Protein AF-A0A9D1HRC0-F1 (afdb_monomer_lite)

Radius of gyration: 16.28 Å; chains: 1; bounding box: 40×34×47 Å

Organism: NCBI:txid2840825

Secondary structure (DSSP, 8-state):
--HHHHHHHHHHHHHHHHHHHHHHHHHHHHHHHTTBTTB-HHHHHHHHHHHHHHHHHHHHHHHHHHHHHHHTTS----HHHHHHHHHHHT-SEEEEETTTTEEEEE-SS-EEEEEHHHHHHHHHHHHHHHH--

Structure (mmCIF, N/CA/C/O backbone):
data_AF-A0A9D1HRC0-F1
#
_entry.id   AF-A0A9D1HRC0-F1
#
loop_
_atom_site.group_PDB
_atom_site.id
_atom_site.type_symbol
_atom_site.label_atom_id
_atom_site.label_alt_id
_atom_site.label_comp_id
_atom_site.label_asym_id
_atom_site.label_entity_id
_atom_site.label_seq_id
_atom_site.pdbx_PDB_ins_code
_atom_site.Cartn_x
_atom_site.Cartn_y
_atom_site.Cartn_z
_atom_site.occupancy
_atom_site.B_iso_or_equiv
_atom_site.auth_seq_id
_atom_site.auth_comp_id
_atom_site.auth_asym_id
_atom_site.auth_atom_id
_atom_site.pdbx_PDB_model_num
ATOM 1 N N . MET A 1 1 ? -16.160 19.620 17.589 1.00 62.25 1 MET A N 1
ATOM 2 C CA . MET A 1 1 ? -15.500 18.304 17.396 1.00 62.25 1 MET A CA 1
ATOM 3 C C . MET A 1 1 ? -14.677 17.938 18.621 1.00 62.25 1 MET A C 1
ATOM 5 O O . MET A 1 1 ? -13.912 18.778 19.087 1.00 62.25 1 MET A O 1
ATOM 9 N N . SER A 1 2 ? -14.811 16.709 19.128 1.00 84.50 2 SER A N 1
ATOM 10 C CA . SER A 1 2 ? -13.984 16.200 20.232 1.00 84.50 2 SER A CA 1
ATOM 11 C C . SER A 1 2 ? -12.525 15.999 19.792 1.00 84.50 2 SER A C 1
ATOM 13 O O . SER A 1 2 ? -12.250 15.805 18.607 1.00 84.50 2 SER A O 1
ATOM 15 N N . GLN A 1 3 ? -11.575 16.012 20.735 1.00 84.81 3 GLN A N 1
ATOM 16 C CA . GLN A 1 3 ? -10.161 15.716 20.437 1.00 84.81 3 GLN A CA 1
ATOM 17 C C . GLN A 1 3 ? -9.981 14.321 19.814 1.00 84.81 3 GLN A C 1
ATOM 19 O O . GLN A 1 3 ? -9.143 14.132 18.933 1.00 84.81 3 GLN A O 1
ATOM 24 N N . ARG A 1 4 ? -10.822 13.358 20.216 1.00 86.12 4 ARG A N 1
ATOM 25 C CA . ARG A 1 4 ? -10.861 12.010 19.637 1.00 86.12 4 ARG A CA 1
ATOM 26 C C . ARG A 1 4 ? -11.260 12.040 18.157 1.00 86.12 4 ARG A C 1
ATOM 28 O O . ARG A 1 4 ? -10.571 11.425 17.351 1.00 86.12 4 ARG A O 1
ATOM 35 N N . ALA A 1 5 ? -12.298 12.799 17.798 1.00 85.81 5 ALA A N 1
ATOM 36 C CA . ALA A 1 5 ? -12.738 12.948 16.408 1.00 85.81 5 ALA A CA 1
ATOM 37 C C . ALA A 1 5 ? -11.686 13.657 15.538 1.00 85.81 5 ALA A C 1
ATOM 39 O O . ALA A 1 5 ? -11.374 13.190 14.452 1.00 85.81 5 ALA A O 1
ATOM 40 N N . LYS A 1 6 ? -11.055 14.728 16.043 1.00 88.12 6 LYS A N 1
ATOM 41 C CA . LYS A 1 6 ? -9.964 15.414 15.321 1.00 88.12 6 LYS A CA 1
ATOM 42 C C . LYS A 1 6 ? -8.790 14.479 15.019 1.00 88.12 6 LYS A C 1
ATOM 44 O O . LYS A 1 6 ? -8.220 14.528 13.936 1.00 88.12 6 LYS A O 1
ATOM 49 N N . ARG A 1 7 ? -8.428 13.625 15.982 1.00 88.19 7 ARG A N 1
ATOM 50 C CA . ARG A 1 7 ? -7.357 12.637 15.813 1.00 88.19 7 ARG A CA 1
ATOM 51 C C . ARG A 1 7 ? -7.732 11.547 14.807 1.00 88.19 7 ARG A C 1
ATOM 53 O O . ARG A 1 7 ? -6.869 11.164 14.027 1.00 88.19 7 ARG A O 1
ATOM 60 N N . LYS A 1 8 ? -8.987 11.077 14.823 1.00 91.62 8 LYS A N 1
ATOM 61 C CA . LYS A 1 8 ? -9.518 10.117 13.842 1.00 91.62 8 LYS A CA 1
ATOM 62 C C . LYS A 1 8 ? -9.385 10.671 12.423 1.00 91.62 8 LYS A C 1
ATOM 64 O O . LYS A 1 8 ? -8.716 10.046 11.612 1.00 91.62 8 LYS A O 1
ATOM 69 N N . ASN A 1 9 ? -9.924 11.868 12.181 1.00 91.50 9 ASN A N 1
ATOM 70 C CA . ASN A 1 9 ? -9.902 12.499 10.860 1.00 91.50 9 ASN A CA 1
ATOM 71 C C . ASN A 1 9 ? -8.470 12.707 10.370 1.00 91.50 9 ASN A C 1
ATOM 73 O O . ASN A 1 9 ? -8.137 12.270 9.285 1.00 91.50 9 ASN A O 1
ATOM 77 N N . ARG A 1 10 ? -7.570 13.214 11.225 1.00 92.56 10 ARG A N 1
ATOM 78 C CA . ARG A 1 10 ? -6.158 13.366 10.846 1.00 92.56 10 ARG A CA 1
ATOM 79 C C . ARG A 1 10 ? -5.503 12.046 10.422 1.00 92.56 10 ARG A C 1
ATOM 81 O O . ARG A 1 10 ? -4.650 12.049 9.543 1.00 92.56 10 ARG A O 1
ATOM 88 N N . PHE A 1 11 ? -5.829 10.929 11.074 1.00 93.50 11 PHE A N 1
ATOM 89 C CA . PHE A 1 11 ? -5.299 9.632 10.655 1.00 93.50 11 PHE A CA 1
ATOM 90 C C . PHE A 1 11 ? -5.929 9.135 9.352 1.00 93.50 11 PHE A C 1
ATOM 92 O O . PHE A 1 11 ? -5.201 8.547 8.562 1.00 93.50 11 PHE A O 1
ATOM 99 N N . ALA A 1 12 ? -7.226 9.373 9.135 1.00 94.31 12 ALA A N 1
ATOM 100 C CA . ALA A 1 12 ? -7.901 9.055 7.879 1.00 94.31 12 ALA A CA 1
ATOM 101 C C . ALA A 1 12 ? -7.308 9.870 6.718 1.00 94.31 12 ALA A C 1
ATOM 103 O O . ALA A 1 12 ? -6.810 9.272 5.773 1.00 94.31 12 ALA A O 1
ATOM 104 N N . ASP A 1 13 ? -7.203 11.194 6.867 1.00 95.19 13 ASP A N 1
ATOM 105 C CA . ASP A 1 13 ? -6.599 12.091 5.873 1.00 95.19 13 ASP A CA 1
ATOM 106 C C . ASP A 1 13 ? -5.155 11.673 5.552 1.00 95.19 13 ASP A C 1
ATOM 108 O O . ASP A 1 13 ? -4.735 11.628 4.399 1.00 95.19 13 ASP A O 1
ATOM 112 N N . ASN A 1 14 ? -4.358 11.347 6.575 1.00 95.88 14 ASN A N 1
ATOM 113 C CA . ASN A 1 14 ? -2.983 10.894 6.365 1.00 95.88 14 ASN A CA 1
ATOM 114 C C . ASN A 1 14 ? -2.921 9.540 5.645 1.00 95.88 14 ASN A C 1
ATOM 116 O O . ASN A 1 14 ? -2.004 9.328 4.853 1.00 95.88 14 ASN A O 1
ATOM 120 N N . LEU A 1 15 ? -3.836 8.615 5.953 1.00 96.94 15 LEU A N 1
ATOM 121 C CA . LEU A 1 15 ? -3.907 7.324 5.274 1.00 96.94 15 LEU A CA 1
ATOM 122 C C . LEU A 1 15 ? -4.248 7.531 3.798 1.00 96.94 15 LEU A C 1
ATOM 124 O O . LEU A 1 15 ? -3.534 7.008 2.952 1.00 96.94 15 LEU A O 1
ATOM 128 N N . ASP A 1 16 ? -5.264 8.344 3.514 1.00 97.12 16 ASP A N 1
ATOM 129 C CA . ASP A 1 16 ? -5.739 8.658 2.165 1.00 97.12 16 ASP A CA 1
ATOM 130 C C . ASP A 1 16 ? -4.619 9.242 1.294 1.00 97.12 16 ASP A C 1
ATOM 132 O O . ASP A 1 16 ? -4.236 8.654 0.284 1.00 97.12 16 ASP A O 1
ATOM 136 N N . ASN A 1 17 ? -3.953 10.291 1.790 1.00 96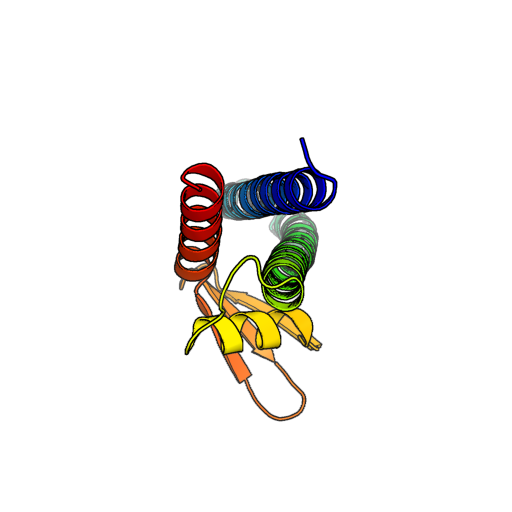.81 17 ASN A N 1
ATOM 137 C CA . ASN A 1 17 ? -2.804 10.904 1.117 1.00 96.81 17 ASN A CA 1
ATOM 138 C C . ASN A 1 17 ? -1.649 9.916 0.880 1.00 96.81 17 ASN A C 1
ATOM 140 O O . ASN A 1 17 ? -0.929 10.011 -0.115 1.00 96.81 17 ASN A O 1
ATOM 144 N N . THR A 1 18 ? -1.421 8.982 1.809 1.00 96.88 18 THR A N 1
ATOM 145 C CA . THR A 1 18 ? -0.339 8.001 1.648 1.00 96.88 18 THR A CA 1
ATOM 146 C C . THR A 1 18 ? -0.710 6.940 0.610 1.00 96.88 18 THR A C 1
ATOM 148 O O . THR A 1 18 ? 0.154 6.550 -0.172 1.00 96.88 18 THR A O 1
ATOM 151 N N . LEU A 1 19 ? -1.973 6.505 0.551 1.00 97.50 19 LEU A N 1
ATOM 152 C CA . LEU A 1 19 ? -2.455 5.563 -0.464 1.00 97.50 19 LEU A CA 1
ATOM 153 C C . LEU A 1 19 ? -2.456 6.189 -1.865 1.00 97.50 19 LEU A C 1
ATOM 155 O O . LEU A 1 19 ? -1.979 5.550 -2.801 1.00 97.50 19 LEU A O 1
ATOM 159 N N . ASP A 1 20 ? -2.869 7.452 -1.994 1.00 97.44 20 ASP A N 1
ATOM 160 C CA . ASP A 1 20 ? -2.741 8.218 -3.243 1.00 97.44 20 ASP A CA 1
ATOM 161 C C . ASP A 1 20 ? -1.285 8.260 -3.721 1.00 97.44 20 ASP A C 1
ATOM 163 O O . ASP A 1 20 ? -0.986 8.052 -4.899 1.00 97.44 20 ASP A O 1
ATOM 167 N N . ASN A 1 21 ? -0.349 8.482 -2.792 1.00 97.25 21 ASN A N 1
ATOM 168 C CA . ASN A 1 21 ? 1.073 8.478 -3.108 1.00 97.25 21 ASN A CA 1
ATOM 169 C C . ASN A 1 21 ? 1.546 7.096 -3.596 1.00 97.25 21 ASN A C 1
ATOM 171 O O . ASN A 1 21 ? 2.289 7.019 -4.573 1.00 97.25 21 ASN A O 1
ATOM 175 N N . VAL A 1 22 ? 1.091 5.999 -2.977 1.00 97.25 22 VAL A N 1
ATOM 176 C CA . VAL A 1 22 ? 1.389 4.635 -3.454 1.00 97.25 22 VAL A CA 1
ATOM 177 C C . VAL A 1 22 ? 0.907 4.452 -4.897 1.00 97.25 22 VAL A C 1
ATOM 179 O O . VAL A 1 22 ? 1.685 4.026 -5.751 1.00 97.25 22 VAL A O 1
ATOM 182 N N . GLU A 1 23 ? -0.342 4.804 -5.198 1.00 96.81 23 GLU A N 1
ATOM 183 C CA . GLU A 1 23 ? -0.917 4.683 -6.546 1.00 96.81 23 GLU A CA 1
ATOM 184 C C . GLU A 1 23 ? -0.163 5.534 -7.581 1.00 96.81 23 GLU A C 1
ATOM 186 O O . GLU A 1 23 ? 0.118 5.076 -8.698 1.00 96.81 23 GLU A O 1
ATOM 191 N N . MET A 1 24 ? 0.235 6.751 -7.202 1.00 97.12 24 MET A N 1
ATOM 192 C CA . MET A 1 24 ? 1.042 7.634 -8.043 1.00 97.12 24 MET A CA 1
ATOM 193 C C . MET A 1 24 ? 2.415 7.021 -8.351 1.00 97.12 24 MET A C 1
ATOM 195 O O . MET A 1 24 ? 2.837 7.014 -9.511 1.00 97.12 24 MET A O 1
ATOM 199 N N . ILE A 1 25 ? 3.099 6.464 -7.345 1.00 96.69 25 ILE A N 1
ATOM 200 C CA . ILE A 1 25 ? 4.401 5.804 -7.512 1.00 96.69 25 ILE A CA 1
ATOM 201 C C . ILE A 1 25 ? 4.268 4.575 -8.422 1.00 96.69 25 ILE A C 1
ATOM 203 O O . ILE A 1 25 ? 5.068 4.403 -9.342 1.00 96.69 25 ILE A O 1
ATOM 207 N N . LEU A 1 26 ? 3.237 3.746 -8.232 1.00 95.88 26 LEU A N 1
ATOM 208 C CA . LEU A 1 26 ? 2.971 2.586 -9.093 1.00 95.88 26 LEU A CA 1
ATOM 209 C C . LEU A 1 26 ? 2.726 3.001 -10.547 1.00 95.88 26 LEU A C 1
ATOM 211 O O . LEU A 1 26 ? 3.270 2.398 -11.476 1.00 95.88 26 LEU A O 1
ATOM 215 N N . THR A 1 27 ? 1.953 4.066 -10.750 1.00 95.38 27 THR A N 1
ATOM 216 C CA . THR A 1 27 ? 1.706 4.640 -12.076 1.00 95.38 27 THR A CA 1
ATOM 217 C C . THR A 1 27 ? 3.005 5.138 -12.708 1.00 95.38 27 THR A C 1
ATOM 219 O O . THR A 1 27 ? 3.276 4.862 -13.879 1.00 95.38 27 THR A O 1
ATOM 222 N N . HIS A 1 28 ? 3.852 5.822 -11.936 1.00 94.19 28 HIS A N 1
ATOM 223 C CA . HIS A 1 28 ? 5.160 6.275 -12.395 1.00 94.19 28 HIS A CA 1
ATOM 224 C C . HIS A 1 28 ? 6.073 5.103 -12.791 1.00 94.19 28 HIS A C 1
ATOM 226 O O . HIS A 1 28 ? 6.645 5.127 -13.881 1.00 94.19 28 HIS A O 1
ATOM 232 N N . ILE A 1 29 ? 6.150 4.049 -11.971 1.00 94.00 29 ILE A N 1
ATOM 233 C CA . ILE A 1 29 ? 6.908 2.823 -12.272 1.00 94.00 29 ILE A CA 1
ATOM 234 C C . ILE A 1 29 ? 6.453 2.229 -13.610 1.00 94.00 29 ILE A C 1
ATOM 236 O O . ILE A 1 29 ? 7.283 1.962 -14.482 1.00 94.00 29 ILE A O 1
ATOM 240 N N . ASN A 1 30 ? 5.141 2.081 -13.813 1.00 92.31 30 ASN A N 1
ATOM 241 C CA . ASN A 1 30 ? 4.583 1.552 -15.060 1.00 92.31 30 ASN A CA 1
ATOM 242 C C . ASN A 1 30 ? 4.933 2.434 -16.272 1.00 92.31 30 ASN A C 1
ATOM 244 O O . ASN A 1 30 ? 5.302 1.921 -17.331 1.00 92.31 30 ASN A O 1
ATOM 248 N N . ASN A 1 31 ? 4.883 3.757 -16.107 1.00 91.44 31 ASN A N 1
ATOM 249 C CA . ASN A 1 31 ? 5.238 4.720 -17.151 1.00 91.44 31 ASN A CA 1
ATOM 250 C C . ASN A 1 31 ? 6.736 4.741 -17.479 1.00 91.44 31 ASN A C 1
ATOM 252 O O . ASN A 1 31 ? 7.114 5.027 -18.613 1.00 91.44 31 ASN A O 1
ATOM 256 N N . MET A 1 32 ? 7.612 4.489 -16.508 1.00 90.00 32 MET A N 1
ATOM 257 C CA . MET A 1 32 ? 9.053 4.402 -16.754 1.00 90.00 32 MET A CA 1
ATOM 258 C C . MET A 1 32 ? 9.422 3.095 -17.446 1.00 90.00 32 MET A C 1
ATOM 260 O O . MET A 1 32 ? 10.250 3.080 -18.355 1.00 90.00 32 MET A O 1
ATOM 264 N N . GLU A 1 33 ? 8.756 2.008 -17.074 1.00 86.50 33 GLU A N 1
ATOM 265 C CA . GLU A 1 33 ? 8.918 0.705 -17.710 1.00 86.50 33 GLU A CA 1
ATOM 266 C C . GLU A 1 33 ? 8.439 0.698 -19.168 1.00 86.50 33 GLU A C 1
ATOM 268 O O . GLU A 1 33 ? 9.096 0.099 -20.018 1.00 86.50 33 GLU A O 1
ATOM 273 N N . SER A 1 34 ? 7.358 1.416 -19.498 1.00 87.56 34 SER A N 1
ATOM 274 C CA . SER A 1 34 ? 6.874 1.532 -20.883 1.00 87.56 34 SER A CA 1
ATOM 275 C C . SER A 1 34 ? 7.816 2.316 -21.807 1.00 87.56 34 SER A C 1
ATOM 277 O O . SER A 1 34 ? 7.727 2.188 -23.026 1.00 87.56 34 SER A O 1
ATOM 279 N N . LYS A 1 35 ? 8.755 3.090 -21.245 1.00 87.94 35 LYS A N 1
ATOM 280 C CA . LYS A 1 35 ? 9.787 3.825 -21.997 1.00 87.94 35 LYS A CA 1
ATOM 281 C C . LYS A 1 35 ? 11.022 2.979 -22.322 1.00 87.94 35 LYS A C 1
ATOM 283 O O . LYS A 1 35 ? 11.917 3.471 -23.019 1.00 87.94 35 LYS A O 1
ATOM 288 N N . ARG A 1 36 ? 11.099 1.730 -21.841 1.00 83.88 36 ARG A N 1
ATOM 289 C CA . ARG A 1 36 ? 12.177 0.806 -22.226 1.00 83.88 36 ARG A CA 1
ATOM 290 C C . ARG A 1 36 ? 12.166 0.589 -23.737 1.00 83.88 36 ARG A C 1
ATOM 292 O O . ARG A 1 36 ? 11.123 0.327 -24.324 1.00 83.88 36 ARG A O 1
ATOM 299 N N . GLY A 1 37 ? 13.335 0.708 -24.360 1.00 80.62 37 GLY A N 1
ATOM 300 C CA . GLY A 1 37 ? 13.498 0.658 -25.818 1.00 80.62 37 GLY A CA 1
ATOM 301 C C . GLY A 1 37 ? 13.538 2.032 -26.494 1.00 80.62 37 GLY A C 1
ATOM 302 O O . GLY A 1 37 ? 14.103 2.142 -27.578 1.00 80.62 37 GLY A O 1
ATOM 303 N N . THR A 1 38 ? 13.033 3.083 -25.839 1.00 85.12 38 THR A N 1
ATOM 304 C CA . THR A 1 38 ? 13.157 4.479 -26.307 1.00 85.12 38 THR A CA 1
ATOM 305 C C . THR A 1 38 ? 14.290 5.216 -25.595 1.00 85.12 38 THR A C 1
ATOM 307 O O . THR A 1 38 ? 14.968 6.050 -26.190 1.00 85.12 38 THR A O 1
ATOM 310 N N . ILE A 1 39 ? 14.501 4.913 -24.313 1.00 84.88 39 ILE A N 1
ATOM 311 C CA . ILE A 1 39 ? 15.550 5.498 -23.469 1.00 84.88 39 ILE A CA 1
ATOM 312 C C . ILE A 1 39 ? 16.530 4.390 -23.072 1.00 84.88 39 ILE A C 1
ATOM 314 O O . ILE A 1 39 ? 16.130 3.238 -22.897 1.00 84.88 39 ILE A O 1
ATOM 318 N N . GLU A 1 40 ? 17.812 4.729 -22.912 1.00 86.81 40 GLU A N 1
ATOM 319 C CA . GLU A 1 40 ? 18.811 3.781 -22.414 1.00 86.81 40 GLU A CA 1
ATOM 320 C C . GLU A 1 40 ? 18.434 3.236 -21.028 1.00 86.81 40 GLU A C 1
ATOM 322 O O . GLU A 1 40 ? 18.130 3.987 -20.093 1.00 86.81 40 GLU A O 1
ATOM 327 N N . ASP A 1 41 ? 18.562 1.918 -20.868 1.00 87.62 41 ASP A N 1
ATOM 328 C CA . ASP A 1 41 ? 18.157 1.202 -19.656 1.00 87.62 41 ASP A CA 1
ATOM 329 C C . ASP A 1 41 ? 18.838 1.709 -18.380 1.00 87.62 41 ASP A C 1
ATOM 331 O O . ASP A 1 41 ? 18.258 1.608 -17.302 1.00 87.62 41 ASP A O 1
ATOM 335 N N . ARG A 1 42 ? 20.049 2.280 -18.462 1.00 88.44 42 ARG A N 1
ATOM 336 C CA . ARG A 1 42 ? 20.751 2.802 -17.276 1.00 88.44 42 ARG A CA 1
ATOM 337 C C . ARG A 1 42 ? 19.983 3.929 -16.581 1.00 88.44 42 ARG A C 1
ATOM 339 O O . ARG A 1 42 ? 19.956 3.956 -15.355 1.00 88.44 42 ARG A O 1
ATOM 346 N N . TYR A 1 43 ? 19.343 4.819 -17.342 1.00 87.94 43 TYR A N 1
ATOM 347 C CA . TYR A 1 43 ? 18.579 5.936 -16.782 1.00 87.94 43 TYR A CA 1
ATOM 348 C C . TYR A 1 43 ? 17.254 5.446 -16.204 1.00 87.94 43 TYR A C 1
ATOM 350 O O . TYR A 1 43 ? 16.884 5.832 -15.101 1.00 87.94 43 TYR A O 1
ATOM 358 N N . ILE A 1 44 ? 16.594 4.520 -16.905 1.00 88.81 44 ILE A N 1
ATOM 359 C CA . ILE A 1 44 ? 15.363 3.882 -16.431 1.00 88.81 44 ILE A CA 1
ATOM 360 C C . ILE A 1 44 ? 15.627 3.122 -15.128 1.00 88.81 44 ILE A C 1
ATOM 362 O O . ILE A 1 44 ? 14.893 3.284 -14.162 1.00 88.81 44 ILE A O 1
ATOM 366 N N . ASN A 1 45 ? 16.691 2.319 -15.070 1.00 89.50 45 ASN A N 1
ATOM 367 C CA . ASN A 1 45 ? 17.024 1.528 -13.887 1.00 89.50 45 ASN A CA 1
ATOM 368 C C . ASN A 1 45 ? 17.395 2.408 -12.685 1.00 89.50 45 ASN A C 1
ATOM 370 O O . ASN A 1 45 ? 17.046 2.061 -11.558 1.00 89.50 45 ASN A O 1
ATOM 374 N N . ALA A 1 46 ? 18.099 3.523 -12.908 1.00 90.06 46 ALA A N 1
ATOM 375 C CA . ALA A 1 46 ? 18.417 4.474 -11.847 1.00 90.06 46 ALA A CA 1
ATOM 376 C C . ALA A 1 46 ? 17.146 5.120 -11.272 1.00 90.06 46 ALA A C 1
ATOM 378 O O . ALA A 1 46 ? 16.991 5.161 -10.054 1.00 90.06 46 ALA A O 1
ATOM 379 N N . GLU A 1 47 ? 16.223 5.543 -12.138 1.00 89.62 47 GLU A N 1
ATOM 380 C CA . GLU A 1 47 ? 14.954 6.148 -11.724 1.00 89.62 47 GLU A CA 1
ATOM 381 C C . GLU A 1 47 ? 14.053 5.139 -11.001 1.00 89.62 47 GLU A C 1
ATOM 383 O O . GLU A 1 47 ? 13.608 5.386 -9.883 1.00 89.62 47 GLU A O 1
ATOM 388 N N . LEU A 1 48 ? 13.869 3.948 -11.582 1.00 92.25 48 LEU A N 1
ATOM 389 C CA . LEU A 1 48 ? 13.065 2.881 -10.985 1.00 92.25 48 LEU A CA 1
ATOM 390 C C . LEU A 1 48 ? 13.581 2.470 -9.609 1.00 92.25 48 LEU A C 1
ATOM 392 O O . LEU A 1 48 ? 12.786 2.148 -8.732 1.00 92.25 48 LEU A O 1
ATOM 396 N N . LYS A 1 49 ? 14.902 2.491 -9.397 1.00 91.88 49 LYS A N 1
ATOM 397 C CA . LYS A 1 49 ? 15.482 2.204 -8.084 1.00 91.88 49 LYS A CA 1
ATOM 398 C C . LYS A 1 49 ? 14.981 3.190 -7.028 1.00 91.88 49 LYS A C 1
ATOM 400 O O . LYS A 1 49 ? 14.642 2.750 -5.934 1.00 91.88 49 LYS A O 1
ATOM 405 N N . ASN A 1 50 ? 14.917 4.481 -7.353 1.00 93.06 50 ASN A N 1
ATOM 406 C CA . ASN A 1 50 ? 14.370 5.489 -6.445 1.00 93.06 50 ASN A CA 1
ATOM 407 C C . ASN A 1 50 ? 12.873 5.250 -6.224 1.00 93.06 50 ASN A C 1
ATOM 409 O O . ASN A 1 50 ? 12.445 5.146 -5.081 1.00 93.06 50 ASN A O 1
ATOM 413 N N . SER A 1 51 ? 12.107 5.011 -7.294 1.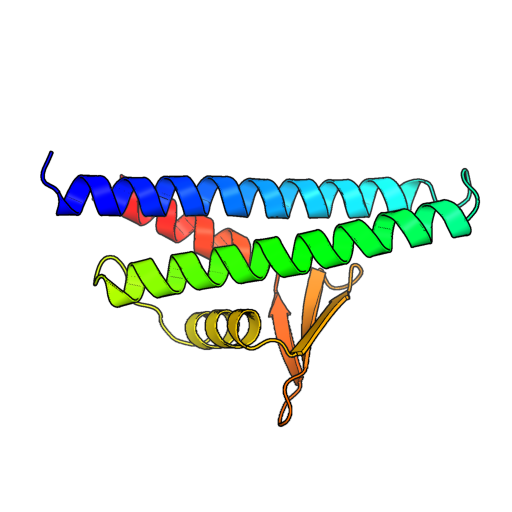00 95.00 51 SER A N 1
ATOM 414 C CA . SER A 1 51 ? 10.667 4.747 -7.178 1.00 95.00 51 SER A CA 1
ATOM 415 C C . SER A 1 51 ? 10.340 3.501 -6.347 1.00 95.00 51 SER A C 1
ATOM 417 O O . SER A 1 51 ? 9.334 3.482 -5.646 1.00 95.00 51 SER A O 1
ATOM 419 N N . TYR A 1 52 ? 11.166 2.451 -6.393 1.00 94.50 52 TYR A N 1
ATOM 420 C CA . TYR A 1 52 ? 10.974 1.268 -5.547 1.00 94.50 52 TYR A CA 1
ATOM 421 C C . TYR A 1 52 ? 11.245 1.552 -4.067 1.00 94.50 52 TYR A C 1
ATOM 423 O O . TYR A 1 52 ? 10.539 1.010 -3.219 1.00 94.50 52 TYR A O 1
ATOM 431 N N . ILE A 1 53 ? 12.219 2.413 -3.757 1.00 94.31 53 ILE A N 1
ATOM 432 C CA . ILE A 1 53 ? 12.468 2.875 -2.384 1.00 94.31 53 ILE A CA 1
ATOM 433 C C . ILE A 1 53 ? 11.295 3.739 -1.907 1.00 94.31 53 ILE A C 1
ATOM 435 O O . ILE A 1 53 ? 10.798 3.545 -0.799 1.00 94.31 53 ILE A O 1
ATOM 439 N N . ASP A 1 54 ? 10.803 4.645 -2.752 1.00 96.06 54 ASP A N 1
ATOM 440 C CA . ASP A 1 54 ? 9.639 5.476 -2.431 1.00 96.06 54 ASP A CA 1
ATOM 441 C C . ASP A 1 54 ? 8.393 4.613 -2.184 1.00 96.06 54 ASP A C 1
ATOM 443 O O . ASP A 1 54 ? 7.640 4.860 -1.239 1.00 96.06 54 ASP A O 1
ATOM 447 N N . LEU A 1 55 ? 8.204 3.556 -2.984 1.00 96.62 55 LEU A N 1
ATOM 448 C CA . LEU A 1 55 ? 7.119 2.592 -2.807 1.00 96.62 55 LEU A CA 1
ATOM 449 C C . LEU A 1 55 ? 7.228 1.853 -1.467 1.00 96.62 55 LEU A C 1
ATOM 451 O O . LEU A 1 55 ? 6.228 1.725 -0.760 1.00 96.62 55 LEU A O 1
ATOM 455 N N . GLU A 1 56 ? 8.427 1.385 -1.105 1.00 95.62 56 GLU A N 1
ATOM 456 C CA . GLU A 1 56 ? 8.694 0.738 0.185 1.00 95.62 56 GLU A CA 1
ATOM 457 C C . GLU A 1 56 ? 8.313 1.661 1.350 1.00 95.62 56 GLU A C 1
ATOM 459 O O . GLU A 1 56 ? 7.564 1.261 2.247 1.00 95.62 56 GLU A O 1
ATOM 464 N N . ILE A 1 57 ? 8.751 2.921 1.297 1.00 95.75 57 ILE A N 1
ATOM 465 C CA . ILE A 1 57 ? 8.467 3.922 2.331 1.00 95.75 57 ILE A CA 1
ATOM 466 C C . ILE A 1 57 ? 6.963 4.212 2.422 1.00 95.75 57 ILE A C 1
ATOM 468 O O . ILE A 1 57 ? 6.408 4.218 3.523 1.00 95.75 57 ILE A O 1
ATOM 472 N N . ALA A 1 58 ? 6.285 4.437 1.294 1.00 97.25 58 ALA A N 1
ATOM 473 C CA . ALA A 1 58 ? 4.863 4.779 1.270 1.00 97.25 58 ALA A CA 1
ATOM 474 C C . ALA A 1 58 ? 3.976 3.623 1.771 1.00 97.25 58 ALA A C 1
ATOM 476 O O . ALA A 1 58 ? 3.053 3.834 2.567 1.00 97.25 58 ALA A O 1
ATOM 477 N N . MET A 1 59 ? 4.292 2.384 1.384 1.00 97.00 59 MET A N 1
ATOM 478 C CA . MET A 1 59 ? 3.596 1.188 1.870 1.00 97.00 59 MET A CA 1
ATOM 479 C C . MET A 1 59 ? 3.820 0.978 3.373 1.00 97.00 59 MET A C 1
ATOM 481 O O . MET A 1 59 ? 2.862 0.745 4.117 1.00 97.00 59 MET A O 1
ATOM 485 N N . ALA A 1 60 ? 5.062 1.115 3.850 1.00 96.31 60 ALA A N 1
ATOM 486 C CA . ALA A 1 60 ? 5.379 1.014 5.273 1.00 96.31 60 ALA A CA 1
ATOM 487 C C . ALA A 1 60 ? 4.671 2.105 6.095 1.00 96.31 60 ALA A C 1
ATOM 489 O O . ALA A 1 60 ? 4.109 1.815 7.153 1.00 96.31 60 ALA A O 1
ATOM 490 N N . LEU A 1 61 ? 4.631 3.345 5.600 1.00 97.19 61 LEU A N 1
ATOM 491 C CA . LEU A 1 61 ? 3.938 4.448 6.265 1.00 97.19 61 LEU A CA 1
ATOM 492 C C . LEU A 1 61 ? 2.426 4.196 6.357 1.00 97.19 61 LEU A C 1
ATOM 494 O O . LEU A 1 61 ? 1.847 4.351 7.435 1.00 97.19 61 LEU A O 1
ATOM 498 N N . SER A 1 62 ? 1.806 3.729 5.271 1.00 97.62 62 SER A N 1
ATOM 499 C CA . SER A 1 62 ? 0.389 3.338 5.251 1.00 97.62 62 SER A CA 1
ATOM 500 C C . SER A 1 62 ? 0.096 2.251 6.291 1.00 97.62 62 SER A C 1
ATOM 502 O O . SER A 1 62 ? -0.851 2.361 7.075 1.00 97.62 62 SER A O 1
ATOM 504 N N . ALA A 1 63 ? 0.961 1.234 6.377 1.00 97.06 63 ALA A N 1
ATOM 505 C CA . ALA A 1 63 ? 0.851 0.161 7.362 1.00 97.06 63 ALA A CA 1
ATOM 506 C C . ALA A 1 63 ? 0.969 0.684 8.807 1.00 97.06 63 ALA A C 1
ATOM 508 O O . ALA A 1 63 ? 0.179 0.300 9.677 1.00 97.06 63 ALA A O 1
ATOM 509 N N . VAL A 1 64 ? 1.898 1.611 9.076 1.00 97.12 64 VAL A N 1
ATOM 510 C CA . VAL A 1 64 ? 2.026 2.268 10.389 1.00 97.12 64 VAL A CA 1
ATOM 511 C C . VAL A 1 64 ? 0.761 3.051 10.746 1.00 97.12 64 VAL A C 1
ATOM 513 O O . VAL A 1 64 ? 0.304 2.973 11.890 1.00 97.12 64 VAL A O 1
ATOM 516 N N . ILE A 1 65 ? 0.166 3.782 9.800 1.00 97.19 65 ILE A N 1
ATOM 517 C CA . ILE A 1 65 ? -1.065 4.546 10.045 1.00 97.19 65 ILE A CA 1
ATOM 518 C C . ILE A 1 65 ? -2.224 3.602 10.389 1.00 97.19 65 ILE A C 1
ATOM 520 O O . ILE A 1 65 ? -2.884 3.802 11.412 1.00 97.19 65 ILE A O 1
ATOM 524 N N . LEU A 1 66 ? -2.415 2.524 9.621 1.00 96.81 66 LEU A N 1
ATOM 525 C CA . LEU A 1 66 ? -3.413 1.485 9.913 1.00 96.81 66 LEU A CA 1
ATOM 526 C C . LEU A 1 66 ? -3.196 0.858 11.298 1.00 96.81 66 LEU A C 1
ATOM 528 O O . LEU A 1 66 ? -4.140 0.686 12.076 1.00 96.81 66 LEU A O 1
ATOM 532 N N . ARG A 1 67 ? -1.940 0.583 11.668 1.00 96.62 67 ARG A N 1
ATOM 533 C CA . ARG A 1 67 ? -1.601 0.091 13.007 1.00 96.62 67 ARG A CA 1
ATOM 534 C C . ARG A 1 67 ? -1.975 1.098 14.097 1.00 96.62 67 ARG A C 1
ATOM 536 O O . ARG A 1 67 ? -2.552 0.702 15.108 1.00 96.62 67 ARG A O 1
ATOM 543 N N . LYS A 1 68 ? -1.710 2.392 13.892 1.00 95.38 68 LYS A N 1
ATOM 544 C CA . LYS A 1 68 ? -2.042 3.463 14.850 1.00 95.38 68 LYS A CA 1
ATOM 545 C C . LYS A 1 68 ? -3.543 3.699 14.992 1.00 95.38 68 LYS A C 1
ATOM 547 O O . LYS A 1 68 ? -4.003 3.960 16.109 1.00 95.38 68 LYS A O 1
ATOM 552 N N . LEU A 1 69 ? -4.300 3.582 13.901 1.00 94.94 69 LEU A N 1
ATOM 553 C CA . LEU A 1 69 ? -5.764 3.589 13.923 1.00 94.94 69 LEU A CA 1
ATOM 554 C C . LEU A 1 69 ? -6.292 2.446 14.799 1.00 94.94 69 LEU A C 1
ATOM 556 O O . LEU A 1 69 ? -7.166 2.666 15.641 1.00 94.94 69 LEU A O 1
ATOM 560 N N . SER A 1 70 ? -5.702 1.255 14.674 1.00 94.75 70 SER A N 1
ATOM 561 C CA . SER A 1 70 ? -6.090 0.099 15.482 1.00 94.75 70 SER A CA 1
ATOM 562 C C . SER A 1 70 ? -5.700 0.229 16.955 1.00 94.75 70 SER A C 1
ATOM 564 O O . SER A 1 70 ? -6.536 0.023 17.831 1.00 94.75 70 SER A O 1
ATOM 566 N N . GLU A 1 71 ? -4.472 0.667 17.250 1.00 94.06 71 GLU A N 1
ATOM 567 C CA . GLU A 1 71 ? -4.002 0.935 18.621 1.00 94.06 71 GLU A CA 1
ATOM 568 C C . GLU A 1 71 ? -4.850 1.996 19.337 1.00 94.06 71 GLU A C 1
ATOM 570 O O . GLU A 1 71 ? -5.016 1.954 20.554 1.00 94.06 71 GLU A O 1
ATOM 575 N N . SER A 1 72 ? -5.416 2.942 18.584 1.00 93.06 72 SER A N 1
ATOM 576 C CA . SER A 1 72 ? -6.303 3.986 19.110 1.00 93.06 72 SER A CA 1
ATOM 577 C C . SER A 1 72 ? -7.772 3.536 19.230 1.00 93.06 72 SER A C 1
ATOM 579 O O . SER A 1 72 ? -8.632 4.344 19.600 1.00 93.06 72 SER A O 1
ATOM 581 N N . GLN A 1 73 ? -8.062 2.261 18.938 1.00 92.44 73 GLN A N 1
ATOM 582 C CA . GLN A 1 73 ? -9.402 1.665 18.932 1.00 92.44 73 GLN A CA 1
ATOM 583 C C . GLN A 1 73 ? -10.370 2.380 17.974 1.00 92.44 73 GLN A C 1
ATOM 585 O O . GLN A 1 73 ? -11.543 2.568 18.295 1.00 92.44 73 GLN A O 1
ATOM 590 N N . PHE A 1 74 ? -9.868 2.851 16.829 1.00 92.50 74 PHE A N 1
ATOM 591 C CA . PHE A 1 74 ? -10.713 3.365 15.747 1.00 92.50 74 PHE A CA 1
ATOM 592 C C . PHE A 1 74 ? -11.116 2.265 14.767 1.00 92.50 74 PHE A C 1
ATOM 594 O O . PHE A 1 74 ? -12.202 2.337 14.209 1.00 92.50 74 PHE A O 1
ATOM 601 N N . ILE A 1 75 ? -10.260 1.253 14.591 1.00 93.44 75 ILE A N 1
ATOM 602 C CA . ILE A 1 75 ? -10.494 0.099 13.715 1.00 93.44 75 ILE A CA 1
ATOM 603 C C . ILE A 1 75 ? -10.014 -1.193 14.385 1.00 93.44 75 ILE A C 1
ATOM 605 O O . ILE A 1 75 ? -9.175 -1.167 15.291 1.00 93.44 75 ILE A O 1
ATOM 609 N N . GLU A 1 76 ? -10.474 -2.337 13.890 1.00 91.75 76 GLU A N 1
ATOM 610 C CA . GLU A 1 76 ? -10.004 -3.657 14.316 1.00 91.75 76 GLU A CA 1
ATOM 611 C C . GLU A 1 76 ? -9.304 -4.373 13.149 1.00 91.75 76 GLU A C 1
ATOM 613 O O . GLU A 1 76 ? -9.935 -4.702 12.148 1.00 91.7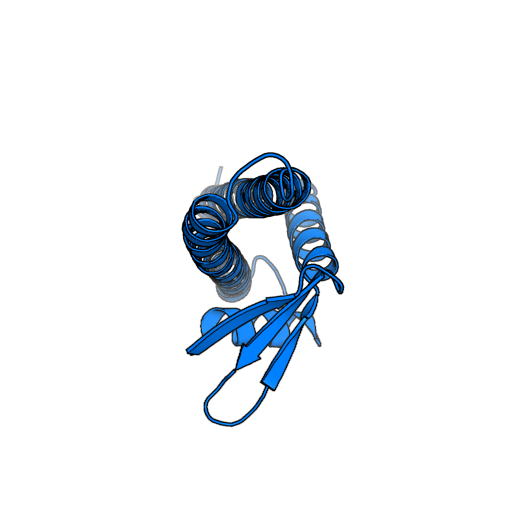5 76 GLU A O 1
ATOM 618 N N . LEU A 1 77 ? -7.997 -4.637 13.270 1.00 90.56 77 LEU A N 1
ATOM 619 C CA . LEU A 1 77 ? -7.237 -5.369 12.247 1.00 90.56 77 LEU A CA 1
ATOM 620 C C . LEU A 1 77 ? -7.422 -6.881 12.416 1.00 90.56 77 LEU A C 1
ATOM 622 O 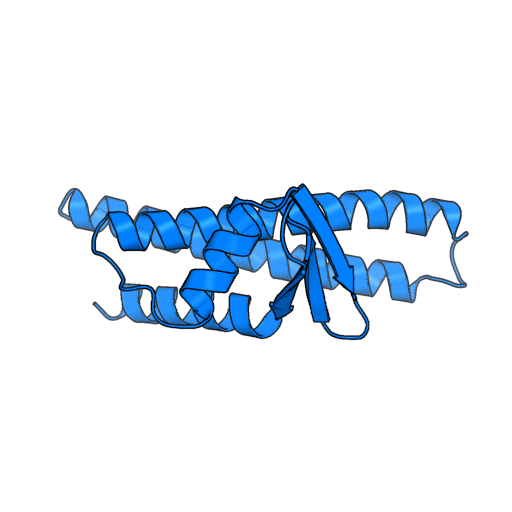O . LEU A 1 77 ? -7.049 -7.443 13.450 1.00 90.56 77 LEU A O 1
ATOM 626 N N . LYS A 1 78 ? -7.936 -7.556 11.382 1.00 86.56 78 LYS A N 1
ATOM 627 C CA . LYS A 1 78 ? -8.236 -8.999 11.403 1.00 86.56 78 LYS A CA 1
ATOM 628 C C . LYS A 1 78 ? -7.443 -9.780 10.358 1.00 86.56 78 LYS A C 1
ATOM 630 O O . LYS A 1 78 ? -7.095 -9.258 9.302 1.00 86.56 78 LYS A O 1
ATOM 635 N N . GLY A 1 79 ? -7.217 -11.060 10.661 1.00 87.62 79 GLY A N 1
ATOM 636 C CA . GLY A 1 79 ? -6.736 -12.067 9.712 1.00 87.62 79 GLY A CA 1
ATOM 637 C C . GLY A 1 79 ? -5.456 -11.675 8.973 1.00 87.62 79 GLY A C 1
ATOM 638 O O . GLY A 1 79 ? -4.514 -11.157 9.574 1.00 87.62 79 GLY A O 1
ATOM 639 N N . ASN A 1 80 ? -5.451 -11.926 7.663 1.00 88.19 80 ASN A N 1
ATOM 640 C CA . ASN A 1 80 ? -4.288 -11.749 6.791 1.00 88.19 80 ASN A CA 1
ATOM 641 C C . ASN A 1 80 ? -3.791 -10.300 6.752 1.00 88.19 80 ASN A C 1
ATOM 643 O O . ASN A 1 80 ? -2.591 -10.078 6.818 1.00 88.19 80 ASN A O 1
ATOM 647 N N . MET A 1 81 ? -4.690 -9.315 6.786 1.00 91.38 81 MET A N 1
ATOM 648 C CA . MET A 1 81 ? -4.297 -7.905 6.714 1.00 91.38 81 MET A CA 1
ATOM 649 C C . MET A 1 81 ? -3.472 -7.457 7.927 1.00 91.38 81 MET A C 1
ATOM 651 O O . MET A 1 81 ? -2.563 -6.638 7.816 1.00 91.38 81 MET A O 1
ATOM 655 N N . ARG A 1 82 ? -3.744 -8.023 9.112 1.00 92.62 82 ARG A N 1
ATOM 656 C CA . ARG A 1 82 ? -2.905 -7.779 10.293 1.00 92.62 82 ARG A CA 1
ATOM 657 C C . ARG A 1 82 ? -1.485 -8.305 10.080 1.00 92.62 82 ARG A C 1
ATOM 659 O O . ARG A 1 82 ? -0.548 -7.679 10.574 1.00 92.62 82 ARG A O 1
ATOM 666 N N . ASN A 1 83 ? -1.342 -9.442 9.401 1.00 91.88 83 ASN A N 1
ATOM 667 C CA . ASN A 1 83 ? -0.037 -9.995 9.064 1.00 91.88 83 ASN A CA 1
ATOM 668 C C . ASN A 1 83 ? 0.655 -9.076 8.063 1.00 91.88 83 ASN A C 1
ATOM 670 O O . ASN A 1 83 ? 1.690 -8.543 8.433 1.00 91.88 83 ASN A O 1
ATOM 674 N N . ASP A 1 84 ? 0.019 -8.758 6.931 1.00 93.50 84 ASP A N 1
ATOM 675 C CA . ASP A 1 84 ? 0.573 -7.883 5.885 1.00 93.50 84 ASP A CA 1
ATOM 676 C C . ASP A 1 84 ? 1.059 -6.531 6.440 1.00 93.50 84 ASP A C 1
ATOM 678 O O . ASP A 1 84 ? 2.154 -6.068 6.124 1.00 93.50 84 ASP A O 1
ATOM 682 N N . ILE A 1 85 ? 0.293 -5.914 7.347 1.00 93.75 85 ILE A N 1
ATOM 683 C CA . ILE A 1 85 ? 0.703 -4.683 8.041 1.00 93.75 85 ILE A CA 1
ATOM 684 C C . ILE A 1 85 ? 1.981 -4.900 8.861 1.00 93.75 85 ILE A C 1
ATOM 686 O O . ILE A 1 85 ? 2.909 -4.096 8.783 1.00 93.75 85 ILE A O 1
ATOM 690 N N . ASN A 1 86 ? 2.053 -5.968 9.662 1.00 92.19 86 ASN A N 1
ATOM 691 C CA . ASN A 1 86 ? 3.253 -6.253 10.455 1.00 92.19 86 ASN A CA 1
ATOM 692 C C . ASN A 1 86 ? 4.450 -6.586 9.549 1.00 92.19 86 ASN A C 1
ATOM 694 O O . ASN A 1 86 ? 5.568 -6.172 9.852 1.00 92.19 86 ASN A O 1
ATOM 698 N N . THR A 1 87 ? 4.213 -7.301 8.448 1.00 92.44 87 THR A N 1
ATOM 699 C CA . THR A 1 87 ? 5.201 -7.630 7.422 1.00 92.44 87 THR A CA 1
ATOM 700 C C . THR A 1 87 ? 5.845 -6.366 6.868 1.00 92.44 87 THR A C 1
ATOM 702 O O . THR A 1 87 ? 7.066 -6.241 6.886 1.00 92.44 87 THR A O 1
ATOM 705 N N . LEU A 1 88 ? 5.032 -5.398 6.434 1.00 93.50 88 LEU A N 1
ATOM 706 C CA . LEU A 1 88 ? 5.510 -4.138 5.863 1.00 93.50 88 LEU A CA 1
ATOM 707 C C . LEU A 1 88 ? 6.284 -3.292 6.887 1.00 93.50 88 LEU A C 1
ATOM 709 O O . LEU A 1 88 ? 7.352 -2.772 6.564 1.00 93.50 88 LEU A O 1
ATOM 713 N N . ILE A 1 89 ? 5.798 -3.201 8.132 1.00 92.31 89 ILE A N 1
ATOM 714 C CA . ILE A 1 89 ? 6.443 -2.423 9.210 1.00 92.31 89 ILE A CA 1
ATOM 715 C C . ILE A 1 89 ? 7.811 -3.002 9.602 1.00 92.31 89 ILE A C 1
ATOM 717 O O . ILE A 1 89 ? 8.715 -2.258 9.980 1.00 92.31 89 ILE A O 1
ATOM 721 N N . HIS A 1 90 ? 7.965 -4.326 9.553 1.00 87.56 90 HIS A N 1
ATOM 722 C CA . HIS A 1 90 ? 9.182 -5.029 9.973 1.00 87.56 90 HIS A CA 1
ATOM 723 C C . HIS A 1 90 ? 9.993 -5.578 8.795 1.00 87.56 90 HIS A C 1
ATOM 725 O O . HIS A 1 90 ? 10.761 -6.534 8.951 1.00 87.56 90 HIS A O 1
ATOM 731 N N . SER A 1 91 ? 9.814 -4.982 7.619 1.00 86.25 91 SER A N 1
ATOM 732 C CA . SER A 1 91 ? 10.551 -5.344 6.418 1.00 86.25 91 SER A CA 1
ATOM 733 C C . SER A 1 91 ? 12.046 -5.047 6.593 1.00 86.25 91 SER A C 1
ATOM 735 O O . SER A 1 91 ? 12.441 -3.965 7.017 1.00 86.25 91 SER A O 1
ATOM 737 N N . ASN A 1 92 ? 12.901 -6.036 6.300 1.00 86.06 92 ASN A N 1
ATOM 738 C CA . ASN A 1 92 ? 14.348 -5.804 6.161 1.00 86.06 92 ASN A CA 1
ATOM 739 C C . ASN A 1 92 ? 14.748 -5.606 4.698 1.00 86.06 92 ASN A C 1
ATOM 741 O O . ASN A 1 92 ? 15.776 -5.001 4.405 1.00 86.06 92 ASN A O 1
ATOM 745 N N . ARG A 1 93 ? 13.983 -6.216 3.791 1.00 90.38 93 ARG A N 1
ATOM 746 C CA . ARG A 1 93 ? 14.136 -6.095 2.348 1.00 90.38 93 ARG A CA 1
ATOM 747 C C . ARG A 1 93 ? 12.755 -6.165 1.724 1.00 90.38 93 ARG A C 1
ATOM 749 O O . ARG A 1 93 ? 11.980 -7.066 2.056 1.00 90.38 93 ARG A O 1
ATOM 756 N N . PHE A 1 94 ? 12.511 -5.246 0.809 1.00 93.56 94 PHE A N 1
ATOM 757 C CA . PHE A 1 94 ? 11.276 -5.090 0.068 1.00 93.56 94 PHE A CA 1
ATOM 758 C C . PHE A 1 94 ? 11.571 -5.236 -1.423 1.00 93.56 94 PHE A C 1
ATOM 760 O O . PHE A 1 94 ? 12.449 -4.562 -1.962 1.00 93.56 94 PHE A O 1
ATOM 767 N N . GLU A 1 95 ? 10.853 -6.125 -2.102 1.00 93.62 95 GLU A N 1
ATOM 768 C CA . GLU A 1 95 ? 10.979 -6.300 -3.547 1.00 93.62 95 GLU A CA 1
ATOM 769 C C . GLU A 1 95 ? 9.617 -6.284 -4.215 1.00 93.62 95 GLU A C 1
ATOM 771 O O . GLU A 1 95 ? 8.816 -7.207 -4.061 1.00 93.62 95 GLU A O 1
ATOM 776 N N . TYR A 1 96 ? 9.365 -5.243 -5.002 1.00 94.00 96 TYR A N 1
ATOM 777 C CA . TYR A 1 96 ? 8.156 -5.160 -5.802 1.00 94.00 96 TYR A CA 1
ATOM 778 C C . TYR A 1 96 ? 8.309 -5.939 -7.111 1.00 94.00 96 TYR A C 1
ATOM 780 O O . TYR A 1 96 ? 9.163 -5.647 -7.950 1.00 94.00 96 TYR A O 1
ATOM 788 N N . ASN A 1 97 ? 7.437 -6.925 -7.309 1.00 91.81 97 ASN A N 1
ATOM 789 C CA . ASN A 1 97 ? 7.309 -7.651 -8.559 1.00 91.81 97 ASN A CA 1
ATOM 790 C C . ASN A 1 97 ? 6.157 -7.073 -9.381 1.00 91.81 97 ASN A C 1
ATOM 792 O O . ASN A 1 97 ? 4.989 -7.425 -9.192 1.00 91.81 97 ASN A O 1
ATOM 796 N N . LYS A 1 98 ? 6.516 -6.248 -10.368 1.00 82.94 98 LYS A N 1
ATOM 797 C CA . LYS A 1 98 ? 5.563 -5.616 -11.289 1.00 82.94 98 LYS A CA 1
ATOM 798 C C . LYS A 1 98 ? 4.674 -6.597 -12.056 1.00 82.94 98 LYS A C 1
ATOM 800 O O . LYS A 1 98 ? 3.558 -6.248 -12.404 1.00 82.94 98 LYS A O 1
ATOM 805 N N . ARG A 1 99 ? 5.155 -7.814 -12.355 1.00 85.19 99 ARG A N 1
ATOM 806 C CA . ARG A 1 99 ? 4.382 -8.783 -13.155 1.00 85.19 99 ARG A CA 1
ATOM 807 C C . ARG A 1 99 ? 3.220 -9.358 -12.361 1.00 85.19 99 ARG A C 1
ATOM 809 O O . ARG A 1 99 ? 2.197 -9.680 -12.947 1.00 85.19 99 ARG A O 1
ATOM 816 N N . SER A 1 100 ? 3.407 -9.527 -11.056 1.00 89.62 100 SER A N 1
ATOM 817 C CA . SER A 1 100 ? 2.379 -10.064 -10.170 1.00 89.62 100 SER A CA 1
ATOM 818 C C . SER A 1 100 ? 1.636 -8.992 -9.377 1.00 89.62 100 SER A C 1
ATOM 820 O O . SER A 1 100 ? 0.650 -9.342 -8.747 1.00 89.62 100 SER A O 1
ATOM 822 N N . GLY A 1 101 ? 2.117 -7.742 -9.344 1.00 89.88 101 GLY A N 1
ATOM 823 C CA . GLY A 1 101 ? 1.575 -6.697 -8.465 1.00 89.88 101 GLY A CA 1
ATOM 824 C C . GLY A 1 101 ? 1.811 -6.987 -6.977 1.00 89.88 101 GLY A C 1
ATOM 825 O O . GLY A 1 101 ? 1.060 -6.530 -6.122 1.00 89.88 101 GLY A O 1
ATOM 826 N N . LYS A 1 102 ? 2.838 -7.788 -6.659 1.00 94.62 102 LYS A N 1
ATOM 827 C CA . LYS A 1 102 ? 3.097 -8.280 -5.296 1.00 94.62 102 LYS A CA 1
ATOM 828 C C . LYS A 1 102 ? 4.427 -7.7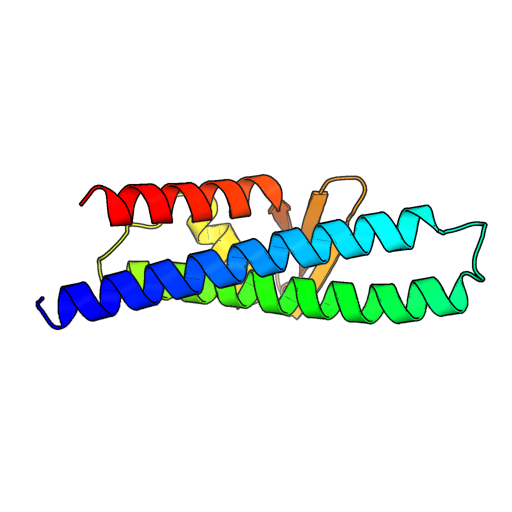83 -4.780 1.00 94.62 102 LYS A C 1
ATOM 830 O O . LYS A 1 102 ? 5.389 -7.675 -5.539 1.00 94.62 102 LYS A O 1
ATOM 835 N N . ILE A 1 103 ? 4.482 -7.555 -3.480 1.00 93.88 103 ILE A N 1
ATOM 836 C CA . ILE A 1 103 ? 5.699 -7.248 -2.747 1.00 93.88 103 ILE A CA 1
ATOM 837 C C . ILE A 1 103 ? 6.155 -8.515 -2.041 1.00 93.88 103 ILE A C 1
ATOM 839 O O . ILE A 1 103 ? 5.394 -9.131 -1.297 1.00 93.88 103 ILE A O 1
ATOM 843 N N . PHE A 1 104 ? 7.416 -8.871 -2.241 1.00 93.50 104 PHE A N 1
ATOM 844 C CA . PHE A 1 104 ? 8.103 -9.876 -1.449 1.00 93.50 104 PHE A CA 1
ATOM 845 C C . PHE A 1 104 ? 8.856 -9.166 -0.334 1.00 93.50 104 PHE A C 1
ATOM 847 O O . PHE A 1 104 ? 9.745 -8.350 -0.583 1.00 93.50 104 PHE A O 1
ATOM 854 N N . VAL A 1 105 ? 8.481 -9.472 0.902 1.00 91.06 105 VAL A N 1
ATOM 855 C CA . VAL A 1 105 ? 9.122 -8.929 2.091 1.00 91.06 105 VAL A CA 1
ATOM 856 C C . VAL A 1 105 ? 9.922 -10.027 2.762 1.00 91.06 105 VAL A C 1
ATOM 858 O O . VAL A 1 105 ? 9.400 -11.091 3.097 1.00 91.06 105 VAL A O 1
ATOM 861 N N . TYR A 1 106 ? 11.205 -9.761 2.974 1.00 87.00 106 TYR A N 1
ATOM 862 C CA . TYR A 1 106 ? 12.112 -10.709 3.603 1.00 87.00 106 TYR A CA 1
ATOM 863 C C . TYR A 1 106 ? 12.379 -10.276 5.040 1.00 87.00 106 TYR A C 1
ATOM 865 O O . TYR A 1 106 ? 12.892 -9.185 5.304 1.00 87.00 106 TYR A O 1
ATOM 873 N N . SER A 1 107 ? 12.056 -11.161 5.976 1.00 79.62 107 SER A N 1
ATOM 874 C CA . SER A 1 107 ? 12.465 -11.062 7.371 1.00 79.62 107 SER A CA 1
ATOM 875 C C . SER A 1 107 ? 13.668 -11.979 7.626 1.00 79.62 107 SER A C 1
ATOM 877 O O . SER A 1 107 ? 14.092 -12.748 6.764 1.00 79.62 107 SER A O 1
ATOM 879 N N . LYS A 1 108 ? 14.230 -11.949 8.842 1.00 71.69 108 LYS A N 1
ATOM 880 C CA . LYS A 1 108 ? 15.282 -12.909 9.234 1.00 71.69 108 LYS A CA 1
ATOM 881 C C . LYS A 1 108 ? 14.797 -14.369 9.252 1.00 71.69 108 LYS A C 1
ATOM 883 O O . LYS A 1 108 ? 15.631 -15.263 9.333 1.00 71.69 108 LYS A O 1
ATOM 888 N N . LYS A 1 109 ? 13.479 -14.613 9.264 1.00 74.19 109 LYS A N 1
ATOM 889 C CA . LYS A 1 109 ? 12.878 -15.939 9.495 1.00 74.19 109 LYS A CA 1
ATOM 890 C C . LYS A 1 109 ? 11.965 -16.419 8.364 1.00 74.19 109 LYS A C 1
ATOM 892 O O . LYS A 1 109 ? 11.717 -17.616 8.282 1.00 74.19 109 LYS A O 1
ATOM 897 N N . SER A 1 110 ? 11.446 -15.518 7.535 1.00 82.06 110 SER A N 1
ATOM 898 C CA . SER A 1 110 ? 10.405 -15.814 6.547 1.00 82.06 110 SER A CA 1
ATOM 899 C C . SER A 1 110 ? 10.491 -14.886 5.337 1.00 82.06 110 SER A C 1
ATOM 901 O O . SER A 1 110 ? 10.997 -13.765 5.428 1.0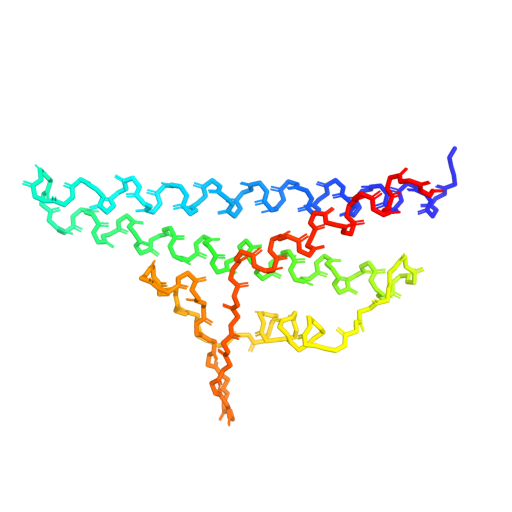0 82.06 110 SER A O 1
ATOM 903 N N . THR A 1 111 ? 9.951 -15.360 4.216 1.00 89.50 111 THR A N 1
ATOM 904 C CA . THR A 1 111 ? 9.545 -14.517 3.091 1.00 89.50 111 THR A CA 1
ATOM 905 C C . THR A 1 111 ? 8.030 -14.459 3.094 1.00 89.50 111 THR A C 1
ATOM 907 O O . THR A 1 111 ? 7.367 -15.495 3.082 1.00 89.50 111 THR A O 1
ATOM 910 N N . GLU A 1 112 ? 7.495 -13.250 3.121 1.00 93.06 112 GLU A N 1
ATOM 911 C CA . GLU A 1 112 ? 6.063 -12.983 3.126 1.00 93.06 112 GLU A CA 1
ATOM 912 C C . GLU A 1 112 ? 5.699 -12.205 1.865 1.00 93.06 112 GLU A C 1
ATOM 914 O O . GLU A 1 112 ? 6.532 -11.504 1.286 1.00 93.06 112 GLU A O 1
ATOM 919 N N . VAL A 1 113 ? 4.469 -12.394 1.395 1.00 93.69 113 VAL A N 1
ATOM 920 C CA . VAL A 1 113 ? 4.008 -11.837 0.126 1.00 93.69 113 VAL A CA 1
ATOM 921 C C . VAL A 1 113 ? 2.800 -10.967 0.399 1.00 93.69 113 VAL A C 1
ATOM 923 O O . VAL A 1 113 ? 1.786 -11.470 0.873 1.00 93.69 113 VAL A O 1
ATOM 926 N N . VAL A 1 114 ? 2.914 -9.688 0.060 1.00 94.81 114 VAL A N 1
ATOM 927 C CA . VAL A 1 114 ? 1.838 -8.707 0.197 1.00 94.81 114 VAL A CA 1
ATOM 928 C C . VAL A 1 114 ? 1.317 -8.358 -1.189 1.00 94.81 114 VAL A C 1
ATOM 930 O O . VAL A 1 114 ? 2.088 -8.034 -2.093 1.00 94.81 114 VAL A O 1
ATOM 933 N N . ASP A 1 115 ? 0.005 -8.447 -1.364 1.00 95.56 115 ASP A N 1
ATOM 934 C CA . ASP A 1 115 ? -0.671 -8.006 -2.580 1.00 95.56 115 ASP A CA 1
ATOM 935 C C . ASP A 1 115 ? -0.967 -6.504 -2.480 1.00 95.56 115 ASP A C 1
ATOM 937 O O . ASP A 1 115 ? -1.627 -6.056 -1.540 1.00 95.56 115 ASP A O 1
ATOM 941 N N . VAL A 1 116 ? -0.418 -5.719 -3.410 1.00 95.38 116 VAL A N 1
ATOM 942 C CA . VAL A 1 116 ? -0.464 -4.252 -3.330 1.00 95.38 116 VAL A CA 1
ATOM 943 C C . VAL A 1 116 ? -1.880 -3.734 -3.541 1.00 95.38 116 VAL A C 1
ATOM 945 O O . VAL A 1 116 ? -2.331 -2.864 -2.801 1.00 95.38 116 VAL A O 1
ATOM 948 N N . GLU A 1 117 ? -2.595 -4.291 -4.514 1.00 95.12 117 GLU A N 1
ATOM 949 C CA . GLU A 1 117 ? -3.958 -3.876 -4.834 1.00 95.12 117 GLU A CA 1
ATOM 950 C C . GLU A 1 117 ? -4.907 -4.226 -3.686 1.00 95.12 117 GLU A C 1
ATOM 952 O O . GLU A 1 117 ? -5.685 -3.381 -3.243 1.00 95.12 117 GLU A O 1
ATOM 957 N N . ALA A 1 118 ? -4.780 -5.433 -3.122 1.00 95.25 118 ALA A N 1
ATOM 958 C CA . ALA A 1 118 ? -5.573 -5.831 -1.962 1.00 95.25 118 ALA A CA 1
ATOM 959 C C . ALA A 1 118 ? -5.293 -4.952 -0.729 1.00 95.25 118 ALA A C 1
ATOM 961 O O . ALA A 1 118 ? -6.217 -4.623 0.021 1.00 95.25 118 ALA A O 1
ATOM 962 N N . PHE A 1 119 ? -4.034 -4.553 -0.518 1.00 96.56 119 PHE A N 1
ATOM 963 C CA . PHE A 1 119 ? -3.649 -3.659 0.572 1.00 96.56 119 PHE A CA 1
ATOM 964 C C . PHE A 1 119 ? -4.241 -2.252 0.398 1.00 96.56 119 PHE A C 1
ATOM 966 O O . PHE A 1 119 ? -4.829 -1.716 1.341 1.00 96.56 119 PHE A O 1
ATOM 973 N N . ILE A 1 120 ? -4.146 -1.676 -0.806 1.00 96.94 120 ILE A N 1
ATOM 974 C CA . ILE A 1 120 ? -4.734 -0.366 -1.125 1.00 96.94 120 ILE A CA 1
ATOM 975 C C . ILE A 1 120 ? -6.254 -0.412 -0.952 1.00 96.94 120 ILE A C 1
ATOM 977 O O . ILE A 1 120 ? -6.814 0.422 -0.241 1.00 96.94 120 ILE A O 1
ATOM 981 N N . ALA A 1 121 ? -6.918 -1.419 -1.525 1.00 96.44 121 ALA A N 1
ATOM 982 C CA . ALA A 1 121 ? -8.366 -1.581 -1.432 1.00 96.44 121 ALA A CA 1
ATOM 983 C C . ALA A 1 121 ? -8.840 -1.685 0.025 1.00 96.44 121 ALA A C 1
ATOM 985 O O . ALA A 1 121 ? -9.854 -1.095 0.402 1.00 96.44 121 ALA A O 1
ATOM 986 N N . TYR A 1 122 ? -8.088 -2.393 0.872 1.00 96.31 122 TYR A N 1
ATOM 987 C CA . TYR A 1 122 ? -8.366 -2.434 2.304 1.00 96.31 122 TYR A CA 1
ATOM 988 C C . TYR A 1 122 ? -8.225 -1.057 2.960 1.00 96.31 122 TYR A C 1
ATOM 990 O O . TYR A 1 122 ? -9.092 -0.660 3.736 1.00 96.31 122 TYR A O 1
ATOM 998 N N . GLY A 1 123 ? -7.157 -0.324 2.645 1.00 95.62 123 GLY A N 1
ATOM 999 C CA . GLY A 1 123 ? -6.941 1.029 3.150 1.00 95.62 123 GLY A CA 1
ATOM 1000 C C . GLY A 1 123 ? -8.086 1.984 2.796 1.00 95.62 123 GLY A C 1
ATOM 1001 O O . GLY A 1 123 ? -8.598 2.658 3.688 1.00 95.62 123 GLY A O 1
ATOM 1002 N N . ARG A 1 124 ? -8.551 1.972 1.539 1.00 96.69 124 ARG A N 1
ATOM 1003 C CA . ARG A 1 124 ? -9.704 2.772 1.082 1.00 96.69 124 ARG A CA 1
ATOM 1004 C C . ARG A 1 124 ? -10.989 2.393 1.802 1.00 96.69 124 ARG A C 1
ATOM 1006 O O . ARG A 1 124 ? -11.664 3.258 2.343 1.00 96.69 124 ARG A O 1
ATOM 1013 N N . LYS A 1 125 ? -11.261 1.093 1.930 1.00 95.50 125 LYS A N 1
ATOM 1014 C CA . LYS A 1 125 ? -12.419 0.604 2.686 1.00 95.50 125 LYS A CA 1
ATOM 1015 C C . LYS A 1 125 ? -12.424 1.119 4.131 1.00 95.50 125 LYS A C 1
ATOM 1017 O O . LYS A 1 125 ? -13.474 1.478 4.652 1.00 95.50 125 LYS A O 1
ATOM 1022 N N . ILE A 1 126 ? -11.262 1.151 4.786 1.00 94.62 126 ILE A N 1
ATOM 1023 C CA . ILE A 1 126 ? -11.141 1.696 6.143 1.00 94.62 126 ILE A CA 1
ATOM 1024 C C . ILE A 1 126 ? -11.453 3.195 6.175 1.00 94.62 126 ILE A C 1
ATOM 1026 O O . ILE A 1 126 ? -12.088 3.648 7.123 1.00 94.62 126 ILE A O 1
ATOM 1030 N N . ILE A 1 127 ? -11.024 3.963 5.174 1.00 94.69 127 ILE A N 1
ATOM 1031 C CA . ILE A 1 127 ? -11.340 5.395 5.077 1.00 94.69 127 ILE A CA 1
ATOM 1032 C C . ILE A 1 127 ? -12.856 5.583 4.954 1.00 94.69 127 ILE A C 1
ATOM 1034 O O . ILE A 1 127 ? -13.432 6.279 5.788 1.00 94.69 127 ILE A O 1
ATOM 1038 N N . ASP A 1 128 ? -13.510 4.861 4.042 1.00 93.88 128 ASP A N 1
ATOM 1039 C CA . ASP A 1 128 ? -14.969 4.911 3.864 1.00 93.88 128 ASP A CA 1
ATOM 1040 C C . ASP A 1 128 ? -15.720 4.569 5.167 1.00 93.88 128 ASP A C 1
ATOM 1042 O O . ASP A 1 128 ? -16.659 5.259 5.574 1.00 93.88 128 ASP A O 1
ATOM 1046 N N . GLU A 1 129 ? -15.284 3.520 5.877 1.00 92.31 129 GLU A N 1
ATOM 1047 C CA . GLU A 1 129 ? -15.852 3.128 7.175 1.00 92.31 129 GLU A CA 1
ATOM 1048 C C . GLU A 1 129 ? -15.639 4.199 8.257 1.00 92.31 129 GLU A C 1
ATOM 1050 O O . GLU A 1 129 ? -16.472 4.360 9.155 1.00 92.31 129 GLU A O 1
ATOM 1055 N N . LEU A 1 130 ? -14.528 4.933 8.208 1.00 90.50 130 LEU A N 1
ATOM 1056 C CA . LEU A 1 130 ? -14.252 6.025 9.135 1.00 90.50 130 LEU A CA 1
ATOM 1057 C C . LEU A 1 130 ? -15.059 7.282 8.798 1.00 90.50 130 LEU A C 1
ATOM 1059 O O . LEU A 1 130 ? -15.378 8.023 9.723 1.00 90.50 130 LEU A O 1
ATOM 1063 N N . GLU A 1 131 ? -15.411 7.533 7.543 1.00 85.31 131 GLU A N 1
ATOM 1064 C CA . GLU A 1 131 ? -16.235 8.684 7.151 1.00 85.31 131 GLU A CA 1
ATOM 1065 C C . GLU A 1 131 ? -17.730 8.460 7.400 1.00 85.31 131 GLU A C 1
ATOM 1067 O O . GLU A 1 131 ? -18.446 9.397 7.757 1.00 85.31 131 GLU A O 1
ATOM 1072 N N . ALA A 1 132 ? -18.198 7.215 7.285 1.00 77.38 132 ALA A N 1
ATOM 1073 C CA . ALA A 1 132 ? -19.593 6.848 7.527 1.00 77.38 132 ALA A CA 1
ATOM 1074 C C . ALA A 1 132 ? -20.018 6.899 9.014 1.00 77.38 132 ALA A C 1
ATOM 1076 O O . ALA A 1 132 ? -21.215 6.851 9.304 1.00 77.38 132 ALA A O 1
ATOM 1077 N N . ASN A 1 133 ? -19.059 6.984 9.947 1.00 58.78 133 ASN A N 1
ATOM 1078 C CA . ASN A 1 133 ? -19.256 6.931 11.408 1.00 58.78 133 ASN A CA 1
ATOM 1079 C C . ASN A 1 133 ? -18.847 8.228 12.118 1.00 58.78 133 ASN A C 1
ATOM 1081 O O . ASN A 1 133 ? -19.469 8.569 13.147 1.00 58.78 133 ASN A O 1
#

Foldseek 3Di:
DDPLLVVLVVLLVQLVVLLVQLVVLLVVLVVLVVCPVVDDVVVSVVVNVVSQVSNLVSLLSSLVSVVVCVVSVVDPDDDPLVVVSVQSVQAPDWDQDNVQCWIFGDDPVDTDIHRSVVNSVVSVVSSVVSVVD

Sequence (133 aa):
MSQRAKRKNRFADNLDNTLDNVEMILTHINNMESKRGTIEDRYINAELKNSYIDLEIAMALSAVILRKLSESQFIELKGNMRNDINTLIHSNRFEYNKRSGKIFVYSKKSTEVVDVEAFIAYGRKIIDELEAN

pLDDT: mean 91.41, std 6.22, range [58.78, 97.62]